Protein AF-A0A535HCW6-F1 (afdb_monomer_lite)

pLDDT: mean 83.41, std 18.24, range [36.22, 98.5]

Sequence (131 aa):
MTYLEANVGEFDGIFAAHLIEHMGAEDVQGLVRVAVKALKPEGRLILVTPNPQNLQMQLRDFWIDLQHVRFYSVEIIRWLVHEAGLREIEIGVNASYRSGPALAHQVLAELPITPPPVRNLDRRIVNRLYR

Structure (mmCIF, N/CA/C/O backbone):
data_AF-A0A535HCW6-F1
#
_entry.id   AF-A0A535HCW6-F1
#
loop_
_atom_site.group_PDB
_atom_site.id
_atom_site.type_symbol
_atom_site.label_atom_id
_atom_site.label_alt_id
_atom_site.label_comp_id
_atom_site.label_asym_id
_atom_site.label_entity_id
_atom_site.label_seq_id
_atom_site.pdbx_PDB_ins_code
_atom_site.Cartn_x
_atom_site.Cartn_y
_atom_site.Cartn_z
_atom_site.occupancy
_atom_site.B_iso_or_equiv
_atom_site.auth_seq_id
_atom_site.auth_comp_id
_atom_site.auth_asym_id
_atom_site.auth_atom_id
_atom_site.pdbx_PDB_model_num
ATOM 1 N N . MET A 1 1 ? -12.261 10.080 -0.079 1.00 69.38 1 MET A N 1
ATOM 2 C CA . MET A 1 1 ? -11.964 9.505 1.257 1.00 69.38 1 MET A CA 1
ATOM 3 C C . MET A 1 1 ? -13.070 9.717 2.280 1.00 69.38 1 MET A C 1
ATOM 5 O O . MET A 1 1 ? -13.091 9.003 3.272 1.00 69.38 1 MET A O 1
ATOM 9 N N . THR A 1 2 ? -14.036 10.588 1.991 1.00 85.69 2 THR A N 1
ATOM 10 C CA . THR A 1 2 ? -15.118 11.006 2.891 1.00 85.69 2 THR A CA 1
ATOM 11 C C . THR A 1 2 ? -15.921 9.863 3.515 1.00 85.69 2 THR A C 1
ATOM 13 O O . THR A 1 2 ? -16.386 9.997 4.637 1.00 85.69 2 THR A O 1
ATOM 16 N N . TYR A 1 3 ? -16.061 8.721 2.829 1.00 95.38 3 TYR A N 1
ATOM 17 C CA . TYR A 1 3 ? -16.770 7.569 3.388 1.00 95.38 3 TYR A CA 1
ATOM 18 C C . TYR A 1 3 ? -16.034 6.953 4.586 1.00 95.38 3 TYR A C 1
ATOM 20 O O . TYR A 1 3 ? -16.626 6.814 5.644 1.00 95.38 3 TYR A O 1
ATOM 28 N N . LEU A 1 4 ? -14.739 6.638 4.477 1.00 96.62 4 LEU A N 1
ATOM 29 C CA . LEU A 1 4 ? -13.992 6.062 5.608 1.00 96.62 4 LEU A CA 1
ATOM 30 C C . LEU A 1 4 ? -13.858 7.056 6.767 1.00 96.62 4 LEU A C 1
ATOM 32 O O . LEU A 1 4 ? -13.933 6.670 7.926 1.00 96.62 4 LEU A O 1
ATOM 36 N N . GLU A 1 5 ? -13.715 8.344 6.455 1.00 95.31 5 GLU A N 1
ATOM 37 C CA . GLU A 1 5 ? -13.650 9.411 7.461 1.00 95.31 5 GLU A CA 1
ATOM 38 C C . GLU A 1 5 ? -14.946 9.545 8.271 1.00 95.31 5 GLU A C 1
ATOM 40 O O . GLU A 1 5 ? -14.892 9.901 9.445 1.00 95.31 5 GLU A O 1
ATOM 45 N N . ALA A 1 6 ? -16.097 9.251 7.660 1.00 97.44 6 ALA A N 1
ATOM 46 C CA . ALA A 1 6 ? -17.397 9.322 8.319 1.00 97.44 6 ALA A CA 1
ATOM 47 C C . ALA A 1 6 ? -17.729 8.085 9.174 1.00 97.44 6 ALA A C 1
ATOM 49 O O . ALA A 1 6 ? -18.617 8.177 10.014 1.00 97.44 6 ALA A O 1
ATOM 50 N N . ASN A 1 7 ? -17.029 6.962 8.978 1.00 97.69 7 ASN A N 1
ATOM 51 C CA . ASN A 1 7 ? -17.352 5.661 9.576 1.00 97.69 7 ASN A CA 1
ATOM 52 C C . ASN A 1 7 ? -16.169 5.145 10.427 1.00 97.69 7 ASN A C 1
ATOM 54 O O . ASN A 1 7 ? -15.564 4.108 10.145 1.00 97.69 7 ASN A O 1
ATOM 58 N N . VAL A 1 8 ? -15.780 5.924 11.443 1.00 97.81 8 VAL A N 1
ATOM 59 C CA . VAL A 1 8 ? -14.653 5.617 12.347 1.00 97.81 8 VAL A CA 1
ATOM 60 C C . VAL A 1 8 ? -14.992 4.420 13.238 1.00 97.81 8 VAL A C 1
ATOM 62 O O . VAL A 1 8 ? -16.011 4.429 13.921 1.00 97.81 8 VAL A O 1
ATOM 65 N N . GLY A 1 9 ? -14.108 3.419 13.297 1.00 97.75 9 GLY A N 1
ATOM 66 C CA . GLY A 1 9 ? -14.300 2.238 14.145 1.00 97.75 9 GLY A CA 1
ATOM 67 C C . GLY A 1 9 ? -15.473 1.338 13.742 1.00 97.75 9 GLY A C 1
ATOM 68 O O . GLY A 1 9 ? -16.015 0.639 14.596 1.00 97.75 9 GLY A O 1
ATOM 69 N N . GLU A 1 10 ? -15.893 1.354 12.476 1.00 98.31 10 GLU A N 1
ATOM 70 C CA . GLU A 1 10 ? -17.077 0.617 12.015 1.00 98.31 10 GLU A CA 1
ATOM 71 C C . GLU A 1 10 ? -16.758 -0.717 11.335 1.00 98.31 10 GLU A C 1
ATOM 73 O O . GLU A 1 10 ? -17.587 -1.632 11.357 1.00 98.31 10 GLU A O 1
ATOM 78 N N . PHE A 1 11 ? -15.562 -0.869 10.764 1.00 98.31 11 PHE A N 1
ATOM 79 C CA . PHE A 1 11 ? -15.233 -2.024 9.928 1.00 98.31 11 PHE A CA 1
ATOM 80 C C . PHE A 1 11 ? -14.330 -3.029 10.641 1.00 98.31 11 PHE A C 1
ATOM 82 O O . PHE A 1 11 ? -13.328 -2.672 11.254 1.00 98.31 11 PHE A O 1
ATOM 89 N N . ASP A 1 12 ? -14.644 -4.315 10.501 1.00 98.38 12 ASP A N 1
ATOM 90 C CA . ASP A 1 12 ? -13.777 -5.413 10.954 1.00 98.38 12 ASP A CA 1
ATOM 91 C C . ASP A 1 12 ? -12.619 -5.669 9.970 1.00 98.38 12 ASP A C 1
ATOM 93 O O . ASP A 1 12 ? -11.571 -6.205 10.328 1.00 98.38 12 ASP A O 1
ATOM 97 N N . GLY A 1 13 ? -12.781 -5.264 8.711 1.00 97.94 13 GLY A N 1
ATOM 98 C CA . GLY A 1 13 ? -11.740 -5.394 7.706 1.00 97.94 13 GLY A CA 1
ATOM 99 C C . GLY A 1 13 ? -11.932 -4.447 6.533 1.00 97.94 13 GLY A C 1
ATOM 100 O O . GLY A 1 13 ? -13.054 -4.147 6.132 1.00 97.94 13 GLY A O 1
ATOM 101 N N . ILE A 1 14 ? -10.816 -3.996 5.972 1.00 98.31 14 ILE A N 1
ATOM 102 C CA . ILE A 1 14 ? -10.759 -3.171 4.768 1.00 98.31 14 ILE A CA 1
ATOM 103 C C . ILE A 1 14 ? -9.806 -3.853 3.791 1.00 98.31 14 ILE A C 1
ATOM 105 O O . ILE A 1 14 ? -8.661 -4.159 4.124 1.00 98.31 14 ILE A O 1
ATOM 109 N N . PHE A 1 15 ? -10.285 -4.087 2.574 1.00 97.94 15 PHE A N 1
ATOM 110 C CA . PHE A 1 15 ? -9.522 -4.707 1.498 1.00 97.94 15 PHE A CA 1
ATOM 111 C C . PHE A 1 15 ? -9.420 -3.738 0.324 1.00 97.94 15 PHE A C 1
ATOM 113 O O . PHE A 1 15 ? -10.436 -3.250 -0.170 1.00 97.94 15 PHE A O 1
ATOM 120 N N . ALA A 1 16 ? -8.197 -3.483 -0.130 1.00 97.00 16 ALA A N 1
ATOM 121 C CA . ALA A 1 16 ? -7.931 -2.705 -1.328 1.00 97.00 16 ALA A CA 1
ATOM 122 C C . ALA A 1 16 ? -6.912 -3.444 -2.193 1.00 97.00 16 ALA A C 1
ATOM 124 O O . ALA A 1 16 ? -5.757 -3.624 -1.805 1.00 97.00 16 ALA A O 1
ATOM 125 N N . ALA A 1 17 ? -7.348 -3.862 -3.375 1.00 96.56 17 ALA A N 1
ATOM 126 C CA . ALA A 1 17 ? -6.496 -4.491 -4.366 1.00 96.56 17 ALA A CA 1
ATOM 127 C C . ALA A 1 17 ? -6.427 -3.628 -5.612 1.00 96.56 17 ALA A C 1
ATOM 129 O O . ALA A 1 17 ? -7.449 -3.122 -6.064 1.00 96.56 17 ALA A O 1
ATOM 130 N N . HIS A 1 18 ? -5.221 -3.506 -6.148 1.00 95.75 18 HIS A N 1
ATOM 131 C CA . HIS A 1 18 ? -4.921 -2.740 -7.340 1.00 95.75 18 HIS A CA 1
ATOM 132 C C . HIS A 1 18 ? -5.459 -1.305 -7.294 1.00 95.75 18 HIS A C 1
ATOM 134 O O . HIS A 1 18 ? -6.205 -0.859 -8.158 1.00 95.75 18 HIS A O 1
ATOM 140 N N . LEU A 1 19 ? -5.164 -0.617 -6.190 1.00 97.62 19 LEU A N 1
ATOM 141 C CA . LEU A 1 19 ? -5.703 0.712 -5.902 1.00 97.62 19 LEU A CA 1
ATOM 142 C C . LEU A 1 19 ? -4.589 1.718 -5.652 1.00 97.62 19 LEU A C 1
ATOM 144 O O . LEU A 1 19 ? -4.548 2.772 -6.279 1.00 97.62 19 LEU A O 1
ATOM 148 N N . ILE A 1 20 ? -3.693 1.409 -4.713 1.00 97.81 20 ILE A N 1
ATOM 149 C CA . ILE A 1 20 ? -2.708 2.385 -4.241 1.00 97.81 20 ILE A CA 1
ATOM 150 C C . ILE A 1 20 ? -1.718 2.787 -5.336 1.00 97.81 20 ILE A C 1
ATOM 152 O O . ILE A 1 20 ? -1.230 3.910 -5.313 1.00 97.81 20 ILE A O 1
ATOM 156 N N . GLU A 1 21 ? -1.463 1.929 -6.325 1.00 98.00 21 GLU A N 1
ATOM 157 C CA . GLU A 1 21 ? -0.602 2.249 -7.465 1.00 98.00 21 GLU A CA 1
ATOM 158 C C . GLU A 1 21 ? -1.177 3.321 -8.401 1.00 98.00 21 GLU A C 1
ATOM 160 O O . GLU A 1 21 ? -0.423 3.923 -9.164 1.00 98.00 21 GLU A O 1
ATOM 165 N N . HIS A 1 22 ? -2.480 3.599 -8.318 1.00 97.88 22 HIS A N 1
ATOM 166 C CA . HIS A 1 22 ? -3.164 4.659 -9.065 1.00 97.88 22 HIS A CA 1
ATOM 167 C C . HIS A 1 22 ? -3.178 6.001 -8.320 1.00 97.88 22 HIS A C 1
ATOM 169 O O . HIS A 1 22 ? -3.828 6.952 -8.750 1.00 97.88 22 HIS A O 1
ATOM 175 N N . MET A 1 23 ? -2.503 6.086 -7.173 1.00 97.94 23 MET A N 1
ATOM 176 C CA . MET A 1 23 ? -2.559 7.234 -6.277 1.00 97.94 23 MET A CA 1
ATOM 177 C C . MET A 1 23 ? -1.173 7.853 -6.088 1.00 97.94 23 MET A C 1
ATOM 179 O O . MET A 1 23 ? -0.142 7.187 -6.205 1.00 97.94 23 MET A O 1
ATOM 183 N N . GLY A 1 24 ? -1.146 9.152 -5.781 1.00 97.56 24 GLY A N 1
ATOM 184 C CA . GLY A 1 24 ? 0.071 9.839 -5.366 1.00 97.56 24 GLY A CA 1
ATOM 185 C C . GLY A 1 24 ? 0.520 9.417 -3.964 1.00 97.56 24 GLY A C 1
ATOM 186 O O . GLY A 1 24 ? -0.226 8.817 -3.188 1.00 97.56 24 GLY A O 1
ATOM 187 N N . ALA A 1 25 ? 1.760 9.748 -3.599 1.00 96.00 25 ALA A N 1
ATOM 188 C CA . ALA A 1 25 ? 2.306 9.387 -2.287 1.00 96.00 25 ALA A CA 1
ATOM 189 C C . ALA A 1 25 ? 1.510 10.003 -1.120 1.00 96.00 25 ALA A C 1
ATOM 191 O O . ALA A 1 25 ? 1.291 9.332 -0.111 1.00 96.00 25 ALA A O 1
ATOM 192 N N . GLU A 1 26 ? 1.068 11.254 -1.266 1.00 96.44 26 GLU A N 1
ATOM 193 C CA . GLU A 1 26 ? 0.259 11.960 -0.263 1.00 96.44 26 GLU A CA 1
ATOM 194 C C . GLU A 1 26 ? -1.131 11.336 -0.113 1.00 96.44 26 GLU A C 1
ATOM 196 O O . GLU A 1 26 ? -1.598 11.124 1.008 1.00 96.44 26 GLU A O 1
ATOM 201 N N . ASP A 1 27 ? -1.751 10.953 -1.230 1.00 97.25 27 ASP A N 1
ATOM 202 C CA . ASP A 1 27 ? -3.056 10.302 -1.221 1.00 97.25 27 ASP A CA 1
ATOM 203 C C . ASP A 1 27 ? -2.974 8.913 -0.581 1.00 97.25 27 ASP A C 1
ATOM 205 O O . ASP A 1 27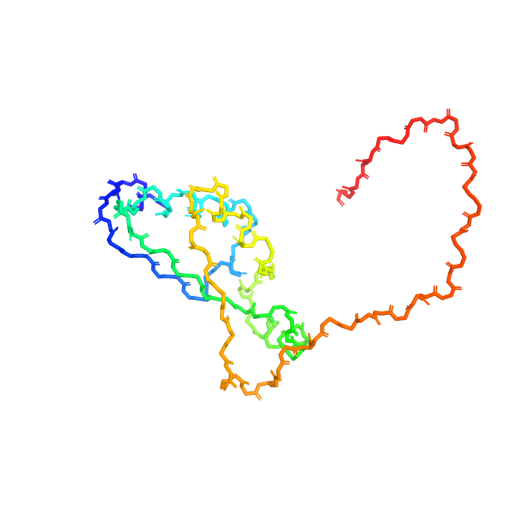 ? -3.804 8.576 0.252 1.00 97.25 27 ASP A O 1
ATOM 209 N N . VAL A 1 28 ? -1.956 8.100 -0.881 1.00 97.69 28 VAL A N 1
ATOM 210 C CA . VAL A 1 28 ? -1.807 6.785 -0.226 1.00 97.69 28 VAL A CA 1
ATOM 211 C C . VAL A 1 28 ? -1.585 6.937 1.280 1.00 97.69 28 VAL A C 1
ATOM 213 O O . VAL A 1 28 ? -2.192 6.210 2.065 1.00 97.69 28 VAL A O 1
ATOM 216 N N . GLN A 1 29 ? -0.780 7.913 1.704 1.00 96.69 29 GLN A N 1
ATOM 217 C CA . GLN A 1 29 ? -0.626 8.248 3.122 1.00 96.69 29 GLN A CA 1
ATOM 218 C C . GLN A 1 29 ? -1.965 8.624 3.772 1.00 96.69 29 GLN A C 1
ATOM 220 O O . GLN A 1 29 ? -2.288 8.141 4.858 1.00 96.69 29 GLN A O 1
ATOM 225 N N . GLY A 1 30 ? -2.757 9.469 3.105 1.00 97.56 30 GLY A N 1
ATOM 226 C CA . GLY A 1 30 ? -4.103 9.831 3.541 1.00 97.56 30 GLY A CA 1
ATOM 227 C C . GLY A 1 30 ? -5.009 8.611 3.670 1.00 97.56 30 GLY A C 1
ATOM 228 O O . GLY A 1 30 ? -5.601 8.408 4.729 1.00 97.56 30 GLY A O 1
ATOM 229 N N . LEU A 1 31 ? -5.040 7.765 2.635 1.00 97.94 31 LEU A N 1
ATOM 230 C CA . LEU A 1 31 ? -5.868 6.564 2.560 1.00 97.94 31 LEU A CA 1
ATOM 231 C C . LEU A 1 31 ? -5.572 5.622 3.721 1.00 97.94 31 LEU A C 1
ATOM 233 O O . LEU A 1 31 ? -6.493 5.188 4.404 1.00 97.94 31 LEU A O 1
ATOM 237 N N . VAL A 1 32 ? -4.292 5.321 3.948 1.00 97.81 32 VAL A N 1
ATOM 238 C CA . VAL A 1 32 ? -3.871 4.394 5.002 1.00 97.81 32 VAL A CA 1
ATOM 239 C C . VAL A 1 32 ? -4.273 4.935 6.372 1.00 97.81 32 VAL A C 1
ATOM 241 O O . VAL A 1 32 ? -4.869 4.202 7.158 1.00 97.81 32 VAL A O 1
ATOM 244 N N . ARG A 1 33 ? -4.048 6.228 6.646 1.00 97.81 33 ARG A N 1
ATOM 245 C CA . ARG A 1 33 ? -4.451 6.838 7.924 1.00 97.81 33 ARG A CA 1
ATOM 246 C C . ARG A 1 33 ? -5.956 6.764 8.165 1.00 97.81 33 ARG A C 1
ATOM 248 O O . ARG A 1 33 ? -6.371 6.433 9.274 1.00 97.81 33 ARG A O 1
ATOM 255 N N . VAL A 1 34 ? -6.778 7.092 7.166 1.00 98.12 34 VAL A N 1
ATOM 256 C CA . VAL A 1 34 ? -8.241 7.065 7.339 1.00 98.12 34 VAL A CA 1
ATOM 257 C C . VAL A 1 34 ? -8.779 5.638 7.387 1.00 98.12 34 VAL A C 1
ATOM 259 O O . VAL A 1 34 ? -9.675 5.368 8.177 1.00 98.12 34 VAL A O 1
ATOM 262 N N . ALA A 1 35 ? -8.195 4.706 6.627 1.00 98.19 35 ALA A N 1
ATOM 263 C CA . ALA A 1 35 ? -8.563 3.296 6.676 1.00 98.19 35 ALA A CA 1
ATOM 264 C C . ALA A 1 35 ? -8.290 2.697 8.058 1.00 98.19 35 ALA A C 1
ATOM 266 O O . ALA A 1 35 ? -9.175 2.066 8.623 1.00 98.19 35 ALA A O 1
ATOM 267 N N . VAL A 1 36 ? -7.117 2.954 8.647 1.00 97.62 36 VAL A N 1
ATOM 268 C CA . VAL A 1 36 ? -6.799 2.448 9.991 1.00 97.62 36 VAL A CA 1
ATOM 269 C C . VAL A 1 36 ? -7.745 3.019 11.050 1.00 97.62 36 VAL A C 1
ATOM 271 O O . VAL A 1 36 ? -8.187 2.281 11.921 1.00 97.62 36 VAL A O 1
ATOM 274 N N . LYS A 1 37 ? -8.133 4.297 10.954 1.00 97.88 37 LYS A N 1
ATOM 275 C CA . LYS A 1 37 ? -9.139 4.886 11.861 1.00 97.88 37 LYS A CA 1
ATOM 276 C C . LYS A 1 37 ? -10.537 4.289 11.686 1.00 97.88 37 LYS A C 1
ATOM 278 O O . LYS A 1 37 ? -11.298 4.227 12.645 1.00 97.88 37 LYS A O 1
ATOM 283 N N . ALA A 1 38 ? -10.894 3.888 10.471 1.00 98.38 38 ALA A N 1
ATOM 284 C CA . ALA A 1 38 ? -12.190 3.291 10.172 1.00 98.38 38 ALA A CA 1
ATOM 285 C C . ALA A 1 38 ? -12.309 1.837 10.671 1.00 98.38 38 ALA A C 1
ATOM 287 O O . ALA A 1 38 ? -13.418 1.314 10.787 1.00 98.38 38 ALA A O 1
ATOM 288 N N . LEU A 1 39 ? -11.188 1.189 11.004 1.00 98.50 39 LEU A N 1
ATOM 289 C CA . LEU A 1 39 ? -11.177 -0.154 11.572 1.00 98.50 39 LEU A CA 1
ATOM 290 C C . LEU A 1 39 ? -11.559 -0.154 13.057 1.00 98.50 39 LEU A C 1
ATOM 292 O O . LEU A 1 39 ? -11.140 0.704 13.835 1.00 98.50 39 LEU A O 1
ATOM 296 N N . LYS A 1 40 ? -12.319 -1.172 13.461 1.00 98.25 40 LYS A N 1
ATOM 297 C CA . LYS A 1 40 ? -12.501 -1.562 14.865 1.00 98.25 40 LYS A CA 1
ATOM 298 C C . LYS A 1 40 ? -11.169 -2.022 15.482 1.00 98.25 40 LYS A C 1
ATOM 300 O O . LYS A 1 40 ? -10.244 -2.373 14.742 1.00 98.25 40 LYS A O 1
ATOM 305 N N . PRO A 1 41 ? -11.070 -2.105 16.825 1.00 95.12 41 PRO A N 1
ATOM 306 C CA . PRO A 1 41 ? -10.006 -2.874 17.470 1.00 95.12 41 PRO A CA 1
ATOM 307 C C . PRO A 1 41 ? -9.899 -4.277 16.854 1.00 95.12 41 PRO A C 1
ATOM 309 O O . PRO A 1 41 ? -10.923 -4.886 16.554 1.00 95.12 41 PRO A O 1
ATOM 312 N N . GLU A 1 42 ? -8.675 -4.766 16.644 1.00 93.69 42 GLU A N 1
ATOM 313 C CA . GLU A 1 42 ? -8.374 -6.036 15.951 1.00 93.69 42 GLU A CA 1
ATOM 314 C C . GLU A 1 42 ? -8.800 -6.114 14.470 1.00 93.69 42 GLU A C 1
ATOM 316 O O . GLU A 1 42 ? -8.661 -7.160 13.826 1.00 93.69 42 GLU A O 1
ATOM 321 N N . GLY A 1 43 ? -9.292 -5.012 13.898 1.00 96.94 43 GLY A N 1
ATOM 322 C CA . GLY A 1 43 ? -9.642 -4.933 12.488 1.00 96.94 43 GLY A CA 1
ATOM 323 C C . GLY A 1 43 ? -8.416 -5.029 11.578 1.00 96.94 43 GLY A C 1
ATOM 324 O O . GLY A 1 43 ? -7.301 -4.657 11.949 1.00 96.94 43 GLY A O 1
ATOM 325 N N . ARG A 1 44 ? -8.615 -5.527 10.353 1.00 97.56 44 ARG A N 1
ATOM 326 C CA . ARG A 1 44 ? -7.511 -5.827 9.422 1.00 97.56 44 ARG A CA 1
ATOM 327 C C . ARG A 1 44 ? -7.544 -4.958 8.172 1.00 97.56 44 ARG A C 1
ATOM 329 O O . ARG A 1 44 ? -8.573 -4.849 7.512 1.00 97.56 44 ARG A O 1
ATOM 336 N N . LEU A 1 45 ? -6.392 -4.411 7.792 1.00 98.00 45 LEU A N 1
ATOM 337 C CA . LEU A 1 45 ? -6.187 -3.775 6.491 1.00 98.00 45 LEU A CA 1
ATOM 338 C C . LEU A 1 45 ? -5.389 -4.712 5.582 1.00 98.00 45 LEU A C 1
ATOM 340 O O . LEU A 1 45 ? -4.284 -5.118 5.934 1.00 98.00 45 LEU A O 1
ATOM 344 N N . ILE A 1 46 ? -5.921 -5.014 4.400 1.00 97.69 46 ILE A N 1
ATOM 345 C CA . ILE A 1 46 ? -5.239 -5.816 3.382 1.00 97.69 46 ILE A CA 1
ATOM 346 C C . ILE A 1 46 ? -5.048 -4.959 2.132 1.00 97.69 46 ILE A C 1
ATOM 348 O O . ILE A 1 46 ? -6.019 -4.495 1.532 1.00 97.69 46 ILE A O 1
ATOM 352 N N . LEU A 1 47 ? -3.787 -4.781 1.737 1.00 97.50 47 LEU A N 1
ATOM 353 C CA . LEU A 1 47 ? -3.390 -4.061 0.531 1.00 97.50 47 LEU A CA 1
ATOM 354 C C . LEU A 1 47 ? -2.751 -5.035 -0.461 1.00 97.50 47 LEU A C 1
ATOM 356 O O . LEU A 1 47 ? -1.798 -5.734 -0.119 1.00 97.50 47 LEU A O 1
ATOM 360 N N . VAL A 1 48 ? -3.251 -5.059 -1.694 1.00 96.06 48 VAL A N 1
ATOM 361 C CA . VAL A 1 48 ? -2.685 -5.842 -2.801 1.00 96.06 48 VAL A CA 1
ATOM 362 C C . VAL A 1 48 ? -2.305 -4.877 -3.917 1.00 96.06 48 VAL A C 1
ATOM 364 O O . VAL A 1 48 ? -3.137 -4.094 -4.362 1.00 96.06 48 VAL A O 1
ATOM 367 N N . THR A 1 49 ? -1.051 -4.904 -4.359 1.00 95.38 49 THR A N 1
ATOM 368 C CA . THR A 1 49 ? -0.520 -3.968 -5.363 1.00 95.38 49 THR A CA 1
ATOM 369 C C . THR A 1 49 ? 0.577 -4.653 -6.195 1.00 95.38 49 THR A C 1
ATOM 371 O O . THR A 1 49 ? 1.150 -5.649 -5.731 1.00 95.38 49 THR A O 1
ATOM 374 N N . PRO A 1 50 ? 0.883 -4.171 -7.415 1.00 93.69 50 PRO A N 1
ATOM 375 C CA . PRO A 1 50 ? 1.984 -4.652 -8.235 1.00 93.69 50 PRO A CA 1
ATOM 376 C C . PRO A 1 50 ? 3.294 -4.776 -7.464 1.00 93.69 50 PRO A C 1
ATOM 378 O O . PRO A 1 50 ? 3.728 -3.845 -6.790 1.00 93.69 50 PRO A O 1
ATOM 381 N N . ASN A 1 51 ? 3.950 -5.930 -7.592 1.00 91.00 51 ASN A N 1
ATOM 382 C CA . ASN A 1 51 ? 5.206 -6.195 -6.903 1.00 91.00 51 ASN A CA 1
ATOM 383 C C . ASN A 1 51 ? 6.383 -5.540 -7.651 1.00 91.00 51 ASN A C 1
ATOM 385 O O . ASN A 1 51 ? 6.770 -6.054 -8.708 1.00 91.00 51 ASN A O 1
ATOM 389 N N . PRO A 1 52 ? 7.022 -4.488 -7.103 1.00 89.69 52 PRO A N 1
ATOM 390 C CA . PRO A 1 52 ? 8.170 -3.867 -7.750 1.00 89.69 52 PRO A CA 1
ATOM 391 C C . PRO A 1 52 ? 9.401 -4.778 -7.786 1.00 89.69 52 PRO A C 1
ATOM 393 O O . PRO A 1 52 ? 10.334 -4.481 -8.509 1.00 89.69 52 PRO A O 1
ATOM 396 N N . GLN A 1 53 ? 9.453 -5.899 -7.064 1.00 86.94 53 GLN A N 1
ATOM 397 C CA . GLN A 1 53 ? 10.570 -6.849 -7.161 1.00 86.94 53 GLN A CA 1
ATOM 398 C C . GLN A 1 53 ? 10.462 -7.794 -8.372 1.00 86.94 53 GLN A C 1
ATOM 400 O O . GLN A 1 53 ? 11.396 -8.543 -8.658 1.00 86.94 53 GLN A O 1
ATOM 405 N N . ASN A 1 54 ? 9.339 -7.787 -9.098 1.00 86.00 54 ASN A N 1
ATOM 406 C CA . ASN A 1 54 ? 9.172 -8.568 -10.321 1.00 86.00 54 ASN A CA 1
ATOM 407 C C . ASN A 1 54 ? 9.610 -7.736 -11.544 1.00 86.00 54 ASN A C 1
ATOM 409 O O . ASN A 1 54 ? 9.070 -6.663 -11.808 1.00 86.00 54 ASN A O 1
ATOM 413 N N . LEU A 1 55 ? 10.588 -8.236 -12.307 1.00 84.88 55 LEU A N 1
ATOM 414 C CA . LEU A 1 55 ? 11.177 -7.485 -13.422 1.00 84.88 55 LEU A CA 1
ATOM 415 C C . LEU A 1 55 ? 10.207 -7.290 -14.597 1.00 84.88 55 LEU A C 1
ATOM 417 O O . LEU A 1 55 ? 10.187 -6.223 -15.200 1.00 84.88 55 LEU A O 1
ATOM 421 N N . GLN A 1 56 ? 9.385 -8.291 -14.912 1.00 85.62 56 GLN A N 1
ATOM 422 C CA . GLN A 1 56 ? 8.362 -8.168 -15.959 1.00 85.62 56 GLN A CA 1
ATOM 423 C C . GLN A 1 56 ? 7.313 -7.119 -15.577 1.00 85.62 56 GLN A C 1
ATOM 425 O O . GLN A 1 56 ? 6.914 -6.307 -16.410 1.00 85.62 56 GLN A O 1
ATOM 430 N N . MET A 1 57 ? 6.935 -7.078 -14.295 1.00 89.12 57 MET A N 1
ATOM 431 C CA . MET A 1 57 ? 6.066 -6.043 -13.750 1.00 89.12 57 MET A CA 1
ATOM 432 C C . MET A 1 57 ? 6.688 -4.659 -13.943 1.00 89.12 57 MET A C 1
ATOM 434 O O . MET A 1 57 ? 6.037 -3.774 -14.487 1.00 89.12 57 MET A O 1
ATOM 438 N N . GLN A 1 58 ? 7.962 -4.488 -13.575 1.00 90.00 58 GLN A N 1
ATOM 439 C CA . GLN A 1 58 ? 8.674 -3.215 -13.715 1.00 90.00 58 GLN A CA 1
ATOM 440 C C . GLN A 1 58 ? 8.881 -2.758 -15.161 1.00 90.00 58 GLN A C 1
ATOM 4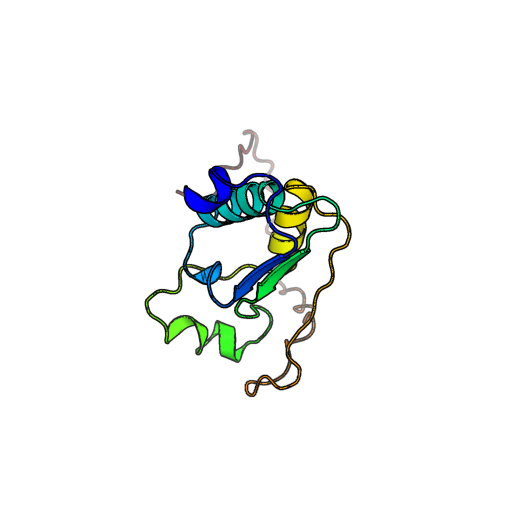42 O O . GLN A 1 58 ? 8.808 -1.563 -15.427 1.00 90.00 58 GLN A O 1
ATOM 447 N N . LEU A 1 59 ? 9.197 -3.670 -16.083 1.00 89.81 59 LEU A N 1
ATOM 448 C CA . LEU A 1 59 ? 9.602 -3.313 -17.448 1.00 89.81 59 LEU A CA 1
ATOM 449 C C . LEU A 1 59 ? 8.447 -3.312 -18.450 1.00 89.81 59 LEU A C 1
ATOM 451 O O . LEU A 1 59 ? 8.605 -2.796 -19.555 1.00 89.81 59 LEU A O 1
ATOM 455 N N . ARG A 1 60 ? 7.306 -3.907 -18.094 1.00 88.00 60 ARG A N 1
ATOM 456 C CA . ARG A 1 60 ? 6.199 -4.105 -19.027 1.00 88.00 60 ARG A CA 1
ATOM 457 C C . ARG A 1 60 ? 4.840 -3.953 -18.367 1.00 88.00 60 ARG A C 1
ATOM 459 O O . ARG A 1 60 ? 4.126 -3.020 -18.709 1.00 88.00 60 ARG A O 1
ATOM 466 N N . ASP A 1 61 ? 4.467 -4.864 -17.469 1.00 90.38 61 ASP A N 1
ATOM 467 C CA . ASP A 1 61 ? 3.052 -5.037 -17.106 1.00 90.38 61 ASP A CA 1
ATOM 468 C C . ASP A 1 61 ? 2.480 -3.815 -16.378 1.00 90.38 61 ASP A C 1
ATOM 470 O O . ASP A 1 61 ? 1.335 -3.440 -16.617 1.00 90.38 61 ASP A O 1
ATOM 474 N N . PHE A 1 62 ? 3.295 -3.136 -15.568 1.00 93.00 62 PHE A N 1
ATOM 475 C CA . PHE A 1 62 ? 2.896 -1.897 -14.908 1.00 93.00 62 PHE A CA 1
ATOM 476 C C . PHE A 1 62 ? 2.617 -0.756 -15.894 1.00 93.00 62 PHE A C 1
ATOM 478 O O . PHE A 1 62 ? 1.776 0.087 -15.624 1.00 93.00 62 PHE A O 1
ATOM 485 N N . TRP A 1 63 ? 3.269 -0.729 -17.053 1.00 93.50 63 TRP A N 1
ATOM 486 C CA . TRP A 1 63 ? 3.125 0.364 -18.021 1.00 93.50 63 TRP A CA 1
ATOM 487 C C . TRP A 1 63 ? 2.013 0.133 -19.046 1.00 93.50 63 TRP A C 1
ATOM 489 O O . TRP A 1 63 ? 1.745 1.008 -19.866 1.00 93.50 63 TRP A O 1
ATOM 499 N N . ILE A 1 64 ? 1.382 -1.046 -19.033 1.00 93.44 64 ILE A N 1
ATOM 500 C CA . ILE A 1 64 ? 0.247 -1.351 -19.915 1.00 93.44 64 ILE A CA 1
ATOM 501 C C . ILE A 1 64 ? -1.007 -0.598 -19.459 1.00 93.44 64 ILE A C 1
ATOM 503 O O . ILE A 1 64 ? -1.804 -0.177 -20.296 1.00 93.44 64 ILE A O 1
ATOM 507 N N . ASP A 1 65 ? -1.177 -0.423 -18.149 1.00 94.62 65 ASP A N 1
ATOM 508 C CA . ASP A 1 65 ? -2.264 0.373 -17.591 1.00 94.62 65 ASP A CA 1
ATOM 509 C C . ASP A 1 65 ? -1.865 1.854 -17.550 1.00 94.62 65 ASP A C 1
ATOM 511 O O . ASP A 1 65 ? -0.917 2.252 -16.872 1.00 94.62 65 ASP A O 1
ATOM 515 N N . LEU A 1 66 ? -2.614 2.681 -18.281 1.00 94.62 66 LEU A N 1
ATOM 516 C CA . LEU A 1 66 ? -2.372 4.121 -18.393 1.00 94.62 66 LEU A CA 1
ATOM 517 C C . LEU A 1 66 ? -2.683 4.895 -17.103 1.00 94.62 66 LEU A C 1
ATOM 519 O O . LEU A 1 66 ? -2.305 6.059 -16.987 1.00 94.62 66 LEU A O 1
ATOM 523 N N . GLN A 1 67 ? -3.408 4.289 -16.162 1.00 96.31 67 GLN A N 1
ATOM 524 C CA . GLN A 1 67 ? -3.827 4.921 -14.915 1.00 96.31 67 GLN A CA 1
ATOM 525 C C . GLN A 1 67 ? -2.836 4.686 -13.773 1.00 96.31 67 GLN A C 1
ATOM 527 O O . GLN A 1 67 ? -3.025 5.247 -12.692 1.00 96.31 67 GLN A O 1
ATOM 532 N N . HIS A 1 68 ? -1.821 3.841 -13.953 1.00 97.31 68 HIS A N 1
ATOM 533 C CA . HIS A 1 68 ? -0.808 3.637 -12.929 1.00 97.31 68 HIS A CA 1
ATOM 534 C C . HIS A 1 68 ? 0.049 4.895 -12.744 1.00 97.31 68 HIS A C 1
ATOM 536 O O . HIS A 1 68 ? 0.570 5.475 -13.695 1.00 97.31 68 HIS A O 1
ATOM 542 N N . VAL A 1 69 ? 0.223 5.297 -11.487 1.00 97.44 69 VAL A N 1
ATOM 543 C CA . VAL A 1 69 ? 0.997 6.476 -11.088 1.00 97.44 69 VAL A CA 1
ATOM 544 C C . VAL A 1 69 ? 2.395 6.067 -10.643 1.00 97.44 69 VAL A C 1
ATOM 546 O O . VAL A 1 69 ? 3.385 6.613 -11.131 1.00 97.44 69 VAL A O 1
ATOM 549 N N . ARG A 1 70 ? 2.505 5.123 -9.698 1.00 95.62 70 ARG A N 1
ATOM 550 C CA . ARG A 1 70 ? 3.807 4.663 -9.190 1.00 95.62 70 ARG A CA 1
ATOM 551 C C . ARG A 1 70 ? 3.745 3.325 -8.467 1.00 95.62 70 ARG A C 1
ATOM 553 O O . ARG A 1 70 ? 2.726 2.936 -7.907 1.00 95.62 70 ARG A O 1
ATOM 560 N N . PHE A 1 71 ? 4.904 2.684 -8.380 1.00 95.94 71 PHE A N 1
ATOM 561 C CA . PHE A 1 71 ? 5.109 1.566 -7.473 1.00 95.94 71 PHE A CA 1
ATOM 562 C C . PHE A 1 71 ? 5.176 2.007 -6.007 1.00 95.94 71 PHE A C 1
ATOM 564 O O . PHE A 1 71 ? 5.705 3.076 -5.663 1.00 95.94 71 PHE A O 1
ATOM 571 N N . TYR A 1 72 ? 4.741 1.090 -5.144 1.00 95.25 72 TYR A N 1
ATOM 572 C CA . TYR A 1 72 ? 4.960 1.125 -3.706 1.00 95.25 72 TYR A CA 1
ATOM 573 C C . TYR A 1 72 ? 5.697 -0.143 -3.287 1.00 95.25 72 TYR A C 1
ATOM 575 O O . TYR A 1 72 ? 5.224 -1.254 -3.512 1.00 95.25 72 TYR A O 1
ATOM 583 N N . SER A 1 73 ? 6.886 0.022 -2.705 1.00 91.81 73 SER A N 1
ATOM 584 C CA . SER A 1 73 ? 7.647 -1.110 -2.185 1.00 91.81 73 SER A CA 1
ATOM 585 C C . SER A 1 73 ? 7.072 -1.588 -0.857 1.00 91.81 73 SER A C 1
ATOM 587 O O . SER A 1 73 ? 6.424 -0.833 -0.126 1.00 91.81 73 SER A O 1
ATOM 589 N N . VAL A 1 74 ? 7.352 -2.846 -0.522 1.00 89.75 74 VAL A N 1
ATOM 590 C CA . VAL A 1 74 ? 6.944 -3.450 0.750 1.00 89.75 74 VAL A CA 1
ATOM 591 C C . VAL A 1 74 ? 7.468 -2.643 1.942 1.00 89.75 74 VAL A C 1
ATOM 593 O O . VAL A 1 74 ? 6.769 -2.492 2.938 1.00 89.75 74 VAL A O 1
ATOM 596 N N . GLU A 1 75 ? 8.676 -2.089 1.847 1.00 90.94 75 GLU A N 1
ATOM 597 C CA . GLU A 1 75 ? 9.297 -1.283 2.901 1.00 90.94 75 GLU A CA 1
ATOM 598 C C . GLU A 1 75 ? 8.503 -0.005 3.174 1.00 90.94 75 GLU A C 1
ATOM 600 O O . GLU A 1 75 ? 8.230 0.308 4.334 1.00 90.94 75 GLU A O 1
ATOM 605 N N . ILE A 1 76 ? 8.084 0.698 2.117 1.00 92.75 76 ILE A N 1
ATOM 606 C CA . ILE A 1 76 ? 7.287 1.922 2.243 1.00 92.75 76 ILE A CA 1
ATOM 607 C C . ILE A 1 76 ? 5.896 1.587 2.778 1.00 92.75 76 ILE A C 1
ATOM 609 O O . ILE A 1 76 ? 5.436 2.246 3.704 1.00 92.75 76 ILE A O 1
ATOM 613 N N . ILE A 1 77 ? 5.239 0.548 2.251 1.00 94.81 77 ILE A N 1
ATOM 614 C CA . ILE A 1 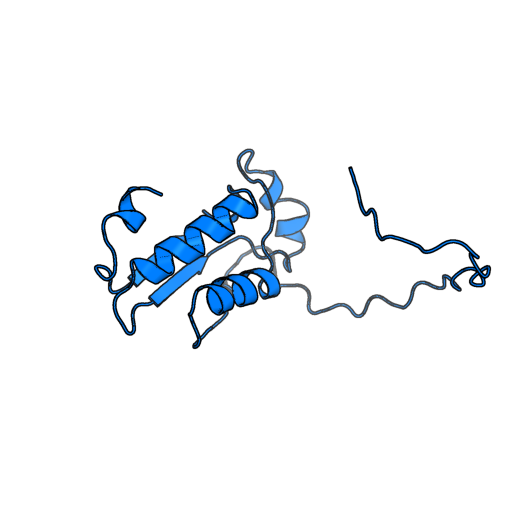77 ? 3.907 0.140 2.725 1.00 94.81 77 ILE A CA 1
ATOM 615 C C . ILE A 1 77 ? 3.965 -0.235 4.207 1.00 94.81 77 ILE A C 1
ATOM 617 O O . ILE A 1 77 ? 3.147 0.254 4.983 1.00 94.81 77 ILE A O 1
ATOM 621 N N . ARG A 1 78 ? 4.964 -1.030 4.618 1.00 94.19 78 ARG A N 1
ATOM 622 C CA . ARG A 1 78 ? 5.185 -1.401 6.023 1.00 94.19 78 ARG A CA 1
ATOM 623 C C . ARG A 1 78 ? 5.348 -0.163 6.902 1.00 94.19 78 ARG A C 1
ATOM 625 O O . ARG A 1 78 ? 4.744 -0.097 7.968 1.00 94.19 78 ARG A O 1
ATOM 632 N N . TRP A 1 79 ? 6.141 0.811 6.460 1.00 94.25 79 TRP A N 1
ATOM 633 C CA . TRP A 1 79 ? 6.321 2.062 7.193 1.00 94.25 79 TRP A CA 1
ATOM 634 C C . TRP A 1 79 ? 5.006 2.840 7.329 1.00 94.25 79 TRP A C 1
ATOM 636 O O . TRP A 1 79 ? 4.668 3.253 8.434 1.00 94.25 79 TRP A O 1
ATOM 646 N N . LEU A 1 80 ? 4.234 2.971 6.246 1.00 95.12 80 LEU A N 1
ATOM 647 C CA . LEU A 1 80 ? 2.957 3.692 6.234 1.00 95.12 80 LEU A CA 1
ATOM 648 C C . LEU A 1 80 ? 1.926 3.081 7.184 1.00 95.12 80 LEU A C 1
ATOM 650 O O . LEU A 1 80 ? 1.320 3.793 7.981 1.00 95.12 80 LEU A O 1
ATOM 654 N N . VAL A 1 81 ? 1.724 1.763 7.119 1.00 94.94 81 VAL A N 1
ATOM 655 C CA . VAL A 1 81 ? 0.740 1.091 7.982 1.00 94.94 81 VAL A CA 1
ATOM 656 C C . VAL A 1 81 ? 1.184 1.098 9.446 1.00 94.94 81 VAL A C 1
ATOM 658 O O . VAL A 1 81 ? 0.349 1.239 10.339 1.00 94.94 81 VAL A O 1
ATOM 661 N N . HIS A 1 82 ? 2.495 1.016 9.699 1.00 93.88 82 HIS A N 1
ATOM 662 C CA . HIS A 1 82 ? 3.051 1.132 11.043 1.00 93.88 82 HIS A CA 1
ATOM 663 C C . HIS A 1 82 ? 2.866 2.541 11.622 1.00 93.88 82 HIS A C 1
ATOM 665 O O . HIS A 1 82 ? 2.442 2.690 12.771 1.00 93.88 82 HIS A O 1
ATOM 671 N N . GLU A 1 83 ? 3.159 3.581 10.838 1.00 94.56 83 GLU A N 1
ATOM 672 C CA . GLU A 1 83 ? 2.945 4.982 11.223 1.00 94.56 83 GLU A CA 1
ATOM 673 C C . GLU A 1 83 ? 1.467 5.258 11.521 1.00 94.56 83 GLU A C 1
ATOM 675 O O . GLU A 1 83 ? 1.155 5.868 12.540 1.00 94.56 83 GLU A O 1
ATOM 680 N N . ALA A 1 84 ? 0.559 4.683 10.729 1.00 94.62 84 ALA A N 1
ATOM 681 C CA . ALA A 1 84 ? -0.880 4.803 10.939 1.00 94.62 84 ALA A CA 1
ATOM 682 C C . ALA A 1 84 ? -1.421 4.034 12.163 1.00 94.62 84 ALA A C 1
ATOM 684 O O . ALA A 1 84 ? -2.562 4.271 12.555 1.00 94.62 84 ALA A O 1
ATOM 685 N N . GLY A 1 85 ? -0.628 3.151 12.786 1.00 92.88 85 GLY A N 1
ATOM 686 C CA . GLY A 1 85 ? -0.970 2.493 14.054 1.00 92.88 85 GLY A CA 1
ATOM 687 C C . GLY A 1 85 ? -1.069 0.967 14.015 1.00 92.88 85 GLY A C 1
ATOM 688 O O . GLY A 1 85 ? -1.229 0.360 15.072 1.00 92.88 85 GLY A O 1
ATOM 689 N N . LEU A 1 86 ? -0.922 0.327 12.851 1.00 92.69 86 LEU A N 1
ATOM 690 C CA . LEU A 1 86 ? -0.902 -1.137 12.755 1.00 92.69 86 LEU A CA 1
ATOM 691 C C . LEU A 1 86 ? 0.440 -1.697 13.258 1.00 92.69 86 LEU A C 1
ATOM 693 O O . LEU A 1 86 ? 1.477 -1.027 13.213 1.00 92.69 86 LEU A O 1
ATOM 697 N N . ARG A 1 87 ? 0.424 -2.917 13.802 1.00 87.75 87 ARG A N 1
ATOM 698 C CA . ARG A 1 87 ? 1.597 -3.530 14.459 1.00 87.75 87 ARG A CA 1
ATOM 699 C C . ARG A 1 87 ? 1.901 -4.927 13.934 1.00 87.75 87 ARG A C 1
ATOM 701 O O . ARG A 1 87 ? 3.055 -5.212 13.630 1.00 87.75 87 ARG A O 1
ATOM 708 N N . GLU A 1 88 ? 0.881 -5.760 13.762 1.00 91.44 88 GLU A N 1
ATOM 709 C CA . GLU A 1 88 ? 1.021 -7.073 13.131 1.00 91.44 88 GLU A CA 1
ATOM 710 C C . GLU A 1 88 ? 0.973 -6.914 11.609 1.00 91.44 88 GLU A C 1
ATOM 712 O O . GLU A 1 88 ? -0.084 -6.688 11.023 1.00 91.44 88 GLU A O 1
ATOM 717 N N . ILE A 1 89 ? 2.146 -6.946 10.969 1.00 91.94 89 ILE A N 1
ATOM 718 C CA . ILE A 1 89 ? 2.283 -6.716 9.527 1.00 91.94 89 ILE A CA 1
ATOM 719 C C . ILE A 1 89 ? 2.817 -7.984 8.869 1.00 91.94 89 ILE A C 1
ATOM 721 O O . ILE A 1 89 ? 4.002 -8.304 8.973 1.00 91.94 89 ILE A O 1
ATOM 725 N N . GLU A 1 90 ? 1.939 -8.664 8.141 1.00 93.25 90 GLU A N 1
ATOM 726 C CA . GLU A 1 90 ? 2.278 -9.804 7.296 1.00 93.25 90 GLU A CA 1
ATOM 727 C C . GLU A 1 90 ? 2.424 -9.379 5.835 1.00 93.25 90 GLU A C 1
ATOM 729 O O . GLU A 1 90 ? 1.747 -8.469 5.353 1.00 93.25 90 GLU A O 1
ATOM 734 N N . ILE A 1 91 ? 3.331 -10.041 5.118 1.00 89.50 91 ILE A N 1
ATOM 735 C CA . ILE A 1 91 ? 3.609 -9.771 3.707 1.00 89.50 91 ILE A CA 1
ATOM 736 C C . ILE A 1 91 ? 3.617 -11.091 2.958 1.00 89.50 91 ILE A C 1
ATOM 738 O O . ILE A 1 91 ? 4.214 -12.070 3.404 1.00 89.50 91 ILE A O 1
ATOM 742 N N . GLY A 1 92 ? 2.993 -11.087 1.787 1.00 87.12 92 GLY A N 1
ATOM 743 C CA . GLY A 1 92 ? 2.953 -12.232 0.898 1.00 87.12 92 GLY A CA 1
ATOM 744 C C . GLY A 1 92 ? 3.166 -11.822 -0.548 1.00 87.12 92 GLY A C 1
ATOM 745 O O . GLY A 1 92 ? 2.949 -10.676 -0.940 1.00 87.12 92 GLY A O 1
ATOM 746 N N . VAL A 1 93 ? 3.572 -12.797 -1.350 1.00 84.50 93 VAL A N 1
ATOM 747 C CA . VAL A 1 93 ? 3.579 -12.703 -2.808 1.00 84.50 93 VAL A CA 1
AT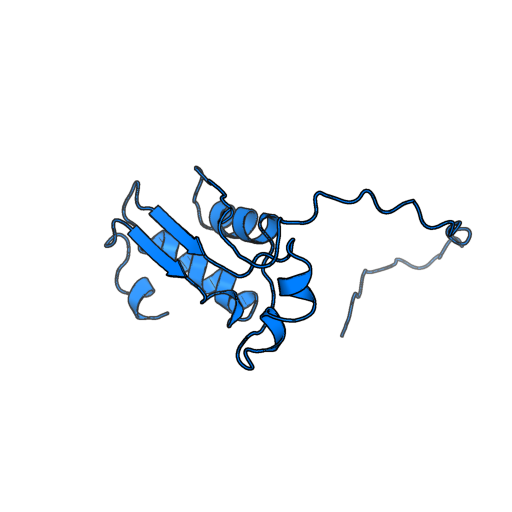OM 748 C C . VAL A 1 93 ? 2.691 -13.805 -3.361 1.00 84.50 93 VAL A C 1
ATOM 750 O O . VAL A 1 93 ? 2.646 -14.911 -2.822 1.00 84.50 93 VAL A O 1
ATOM 753 N N . ASN A 1 94 ? 1.984 -13.526 -4.453 1.00 82.31 94 ASN A N 1
ATOM 754 C CA . ASN A 1 94 ? 1.239 -14.568 -5.144 1.00 82.31 94 ASN A CA 1
ATOM 755 C C . ASN A 1 94 ? 2.221 -15.461 -5.918 1.00 82.31 94 ASN A C 1
ATOM 757 O O . ASN A 1 94 ? 2.698 -15.085 -6.987 1.00 82.31 94 ASN A O 1
ATOM 761 N N . ALA A 1 95 ? 2.498 -16.657 -5.394 1.00 74.44 95 ALA A N 1
ATOM 762 C CA . ALA A 1 95 ? 3.396 -17.628 -6.025 1.00 74.44 95 ALA A CA 1
ATOM 763 C C . ALA A 1 95 ? 2.902 -18.117 -7.402 1.00 74.44 95 ALA A C 1
ATOM 765 O O . ALA A 1 95 ? 3.690 -18.628 -8.192 1.00 74.44 95 ALA A O 1
ATOM 766 N N . SER A 1 96 ? 1.612 -17.938 -7.705 1.00 72.56 96 SER A N 1
ATOM 767 C CA . SER A 1 96 ? 1.011 -18.292 -8.996 1.00 72.56 96 SER A CA 1
ATOM 768 C C . SER A 1 96 ? 1.088 -17.161 -10.030 1.00 72.56 96 SER A C 1
ATOM 770 O O . SER A 1 96 ? 0.530 -17.293 -11.122 1.00 72.56 96 SER A O 1
ATOM 772 N N . TYR A 1 97 ? 1.734 -16.031 -9.711 1.00 70.31 97 TYR A N 1
ATOM 773 C CA . TYR A 1 97 ? 1.860 -14.924 -10.654 1.00 70.31 97 TYR A CA 1
ATOM 774 C C . TYR A 1 97 ? 2.751 -15.334 -11.836 1.00 70.31 97 TYR A C 1
ATOM 776 O O . TYR A 1 97 ? 3.920 -15.686 -11.678 1.00 70.31 97 TYR A O 1
ATOM 784 N N . ARG A 1 98 ? 2.170 -15.321 -13.042 1.00 60.56 98 ARG A N 1
ATOM 785 C CA . ARG A 1 98 ? 2.719 -15.999 -14.232 1.00 60.56 98 ARG A CA 1
ATOM 786 C C . ARG A 1 98 ? 4.045 -15.429 -14.739 1.00 60.56 98 ARG A C 1
ATOM 788 O O . ARG A 1 98 ? 4.736 -16.113 -15.485 1.00 60.56 98 ARG A O 1
ATOM 795 N N . SER A 1 99 ? 4.400 -14.201 -14.368 1.00 62.31 99 SER A N 1
ATOM 796 C CA . SER A 1 99 ? 5.555 -13.488 -14.923 1.00 62.31 99 SER A CA 1
ATOM 797 C C . SER A 1 99 ? 6.893 -13.790 -14.227 1.00 62.31 99 SER A C 1
ATOM 799 O O . SER A 1 99 ? 7.889 -13.118 -14.489 1.00 62.31 99 SER A O 1
ATOM 801 N N . GLY A 1 100 ? 6.938 -14.828 -13.384 1.00 59.69 100 GLY A N 1
ATOM 802 C CA . GLY A 1 100 ? 8.150 -15.302 -12.711 1.00 59.69 100 GLY A CA 1
ATOM 803 C C . GLY A 1 100 ? 8.308 -14.766 -11.282 1.00 59.69 100 GLY A C 1
ATOM 804 O O . GLY A 1 100 ? 7.550 -13.892 -10.850 1.00 59.69 100 GLY A O 1
ATOM 805 N N . PRO A 1 101 ? 9.260 -15.310 -10.505 1.00 63.56 101 PRO A N 1
ATOM 806 C CA . PRO A 1 101 ? 9.459 -14.898 -9.122 1.00 63.56 101 PRO A CA 1
ATOM 807 C C . PRO A 1 101 ? 9.953 -13.449 -9.039 1.00 63.56 101 PRO A C 1
ATOM 809 O O . PRO A 1 101 ? 10.530 -12.909 -9.985 1.00 63.56 101 PRO A O 1
ATOM 812 N N . ALA A 1 102 ? 9.763 -12.826 -7.873 1.00 63.09 102 ALA A N 1
ATOM 813 C CA . ALA A 1 102 ? 10.543 -11.650 -7.511 1.00 63.09 102 ALA A CA 1
ATOM 814 C C . ALA A 1 102 ? 12.034 -11.975 -7.693 1.00 63.09 102 ALA A C 1
ATOM 816 O O . ALA A 1 102 ? 12.486 -13.044 -7.269 1.00 63.09 102 ALA A O 1
ATOM 817 N N . LEU A 1 103 ? 12.800 -11.080 -8.319 1.00 62.38 103 LEU A N 1
ATOM 818 C CA . LEU A 1 103 ? 14.249 -11.223 -8.287 1.00 62.38 103 LEU A CA 1
ATOM 819 C C . LEU A 1 103 ? 14.667 -11.084 -6.822 1.00 62.38 103 LEU A C 1
ATOM 821 O O . LEU A 1 103 ? 14.342 -10.089 -6.170 1.00 62.38 103 LEU A O 1
ATOM 825 N N . ALA A 1 104 ? 15.357 -12.099 -6.291 1.00 55.34 104 ALA A N 1
ATOM 826 C CA . ALA A 1 104 ? 16.044 -11.966 -5.012 1.00 55.34 104 ALA A CA 1
ATOM 827 C C . ALA A 1 104 ? 16.927 -10.713 -5.067 1.00 55.34 104 ALA A C 1
ATOM 829 O O . ALA A 1 104 ? 17.393 -10.372 -6.156 1.00 55.34 104 ALA A O 1
ATOM 830 N N . HIS A 1 105 ? 17.150 -10.047 -3.925 1.00 55.84 105 HIS A N 1
ATOM 831 C CA . HIS A 1 105 ? 18.112 -8.945 -3.817 1.00 55.84 105 HIS A CA 1
ATOM 832 C C . HIS A 1 105 ? 19.394 -9.346 -4.551 1.00 55.84 105 HIS A C 1
ATOM 834 O O . HIS A 1 105 ? 20.192 -10.135 -4.045 1.00 55.84 105 HIS A O 1
ATOM 840 N N . GLN A 1 106 ? 19.573 -8.843 -5.771 1.00 51.06 106 GLN A N 1
ATOM 841 C CA . GLN A 1 106 ? 20.854 -8.946 -6.427 1.00 51.06 106 GLN A CA 1
ATOM 842 C C . GLN A 1 106 ? 21.708 -7.950 -5.669 1.00 51.06 106 GLN A C 1
ATOM 844 O O . GLN A 1 106 ? 21.441 -6.748 -5.697 1.00 51.06 106 GLN A O 1
ATOM 849 N N . VAL A 1 107 ? 22.697 -8.459 -4.937 1.00 52.12 107 VAL A N 1
ATOM 850 C CA . VAL A 1 107 ? 23.838 -7.635 -4.561 1.00 52.12 107 VAL A CA 1
ATOM 851 C C . VAL A 1 107 ? 24.414 -7.186 -5.894 1.00 5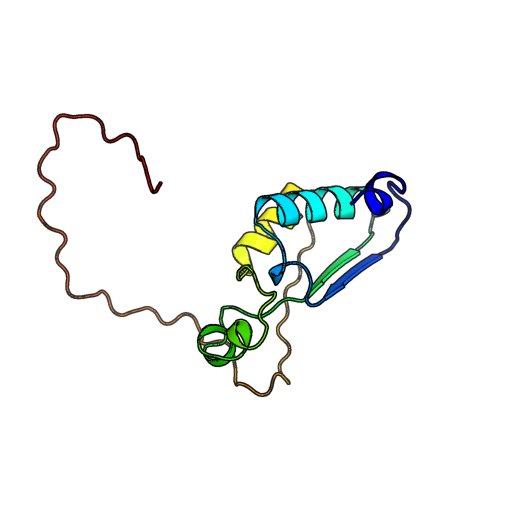2.12 107 VAL A C 1
ATOM 853 O O . VAL A 1 107 ? 25.066 -7.965 -6.589 1.00 52.12 107 VAL A O 1
ATOM 856 N N . LEU A 1 108 ? 24.048 -5.973 -6.314 1.00 54.75 108 LEU A N 1
ATOM 857 C CA . LEU A 1 108 ? 24.667 -5.351 -7.466 1.00 54.75 108 LEU A CA 1
ATOM 858 C C . LEU A 1 108 ? 26.156 -5.356 -7.152 1.00 54.75 108 LEU A C 1
ATOM 860 O O . LEU A 1 108 ? 26.555 -4.906 -6.074 1.00 54.75 108 LEU A O 1
ATOM 864 N N . ALA A 1 109 ? 26.957 -5.934 -8.047 1.00 55.84 109 ALA A N 1
ATOM 865 C CA . ALA A 1 109 ? 28.399 -5.828 -7.924 1.00 55.84 109 ALA A CA 1
ATOM 866 C C . ALA A 1 109 ? 28.725 -4.347 -7.730 1.00 55.84 109 ALA A C 1
ATOM 868 O O . ALA A 1 109 ? 28.152 -3.507 -8.434 1.00 55.84 109 ALA A O 1
ATOM 869 N N . GLU A 1 110 ? 29.585 -4.029 -6.758 1.00 55.16 110 GLU A N 1
ATOM 870 C CA . GLU A 1 110 ? 30.060 -2.661 -6.610 1.00 55.16 110 GLU A CA 1
ATOM 871 C C . GLU A 1 110 ? 30.553 -2.207 -7.979 1.00 55.16 110 GLU A C 1
ATOM 873 O O . GLU A 1 110 ? 31.443 -2.818 -8.580 1.00 55.16 110 GLU A O 1
ATOM 878 N N . LEU A 1 111 ? 29.899 -1.181 -8.522 1.00 59.22 111 LEU A N 1
ATOM 879 C CA . LEU A 1 111 ? 30.370 -0.582 -9.752 1.00 59.22 111 LEU A CA 1
ATOM 880 C C . LEU A 1 111 ? 31.808 -0.113 -9.470 1.00 59.22 111 LEU A C 1
ATOM 882 O O . LEU A 1 111 ? 32.035 0.483 -8.415 1.00 59.22 111 LEU A O 1
ATOM 886 N N . PRO A 1 112 ? 32.778 -0.342 -10.374 1.00 51.16 112 PRO A N 1
ATOM 887 C CA . PRO A 1 112 ? 34.174 0.062 -10.197 1.00 51.16 112 PRO A CA 1
ATOM 888 C C . PRO A 1 112 ? 34.337 1.580 -10.382 1.00 51.16 112 PRO A C 1
ATOM 890 O O . PRO A 1 112 ? 35.211 2.058 -11.098 1.00 51.16 112 PRO A O 1
ATOM 893 N N . ILE A 1 113 ? 33.448 2.356 -9.773 1.00 60.84 113 ILE A N 1
ATOM 894 C CA . ILE A 1 113 ? 33.533 3.797 -9.637 1.00 60.84 113 ILE A CA 1
ATOM 895 C C . ILE A 1 113 ? 34.201 4.060 -8.299 1.00 60.84 113 ILE A C 1
ATOM 897 O O . ILE A 1 113 ? 33.563 4.061 -7.250 1.00 60.84 113 ILE A O 1
ATOM 901 N N . THR A 1 114 ? 35.508 4.304 -8.328 1.00 62.09 114 THR A N 1
ATOM 902 C CA . THR A 1 114 ? 36.139 5.021 -7.225 1.00 62.09 114 THR A CA 1
ATOM 903 C C . THR A 1 114 ? 35.435 6.377 -7.117 1.00 62.09 114 THR A C 1
ATOM 905 O O . THR A 1 114 ? 35.441 7.140 -8.090 1.00 62.09 114 THR A O 1
ATOM 908 N N . PRO A 1 115 ? 34.765 6.693 -5.990 1.00 56.50 115 PRO A N 1
ATOM 909 C CA . PRO A 1 115 ? 34.168 8.008 -5.834 1.00 56.50 115 PRO A CA 1
ATOM 910 C C . PRO A 1 115 ? 35.285 9.049 -5.994 1.00 56.50 115 PRO A C 1
ATOM 912 O O . PRO A 1 115 ? 36.384 8.845 -5.464 1.00 56.50 115 PRO A O 1
ATOM 915 N N . PRO A 1 116 ? 35.060 10.140 -6.750 1.00 61.62 116 PRO A N 1
ATOM 916 C CA . PRO A 1 116 ? 36.067 11.181 -6.879 1.00 61.62 116 PRO A CA 1
ATOM 917 C C . PRO A 1 116 ? 36.458 11.665 -5.475 1.00 61.62 116 PRO A C 1
ATOM 919 O O . PRO A 1 116 ? 35.590 11.724 -4.597 1.00 61.62 116 PRO A O 1
ATOM 922 N N . PRO A 1 117 ? 37.740 12.002 -5.231 1.00 63.19 117 PRO A N 1
ATOM 923 C CA . PRO A 1 117 ? 38.178 12.458 -3.921 1.00 63.19 117 PRO A CA 1
ATOM 924 C C . PRO A 1 117 ? 37.280 13.604 -3.465 1.00 63.19 117 PRO A C 1
ATOM 926 O O . PRO A 1 117 ? 37.064 14.564 -4.215 1.00 63.19 117 PRO A O 1
ATOM 929 N N . VAL A 1 118 ? 36.736 13.479 -2.251 1.00 59.62 118 VAL A N 1
ATOM 930 C CA . VAL A 1 118 ? 35.895 14.506 -1.638 1.00 59.62 118 VAL A CA 1
ATOM 931 C C . VAL A 1 118 ? 36.730 15.780 -1.572 1.00 59.62 118 VAL A C 1
ATOM 933 O O . VAL A 1 118 ? 37.611 15.924 -0.726 1.00 59.62 118 VAL A O 1
ATOM 936 N N . ARG A 1 119 ? 36.498 16.713 -2.500 1.00 58.72 119 ARG A N 1
ATOM 937 C CA . ARG A 1 119 ? 37.005 18.074 -2.345 1.00 58.72 119 ARG A CA 1
ATOM 938 C C . ARG A 1 119 ? 36.337 18.612 -1.090 1.00 58.72 119 ARG A C 1
ATOM 940 O O . ARG A 1 119 ? 35.112 18.571 -1.012 1.00 58.72 119 ARG A O 1
ATOM 947 N N . ASN A 1 120 ? 37.124 19.091 -0.126 1.00 52.03 120 ASN A N 1
ATOM 948 C CA . ASN A 1 120 ? 36.595 19.827 1.019 1.00 52.03 120 ASN A CA 1
ATOM 949 C C . ASN A 1 120 ? 35.789 21.014 0.478 1.00 52.03 120 ASN A C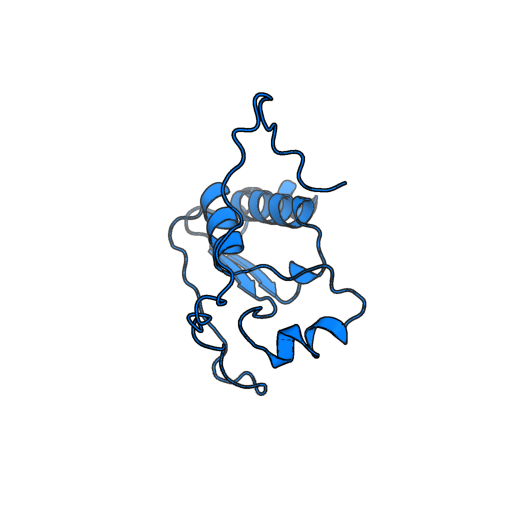 1
ATOM 951 O O . ASN A 1 120 ? 36.342 22.030 0.060 1.00 52.03 120 ASN A O 1
ATOM 955 N N . LEU A 1 121 ? 34.473 20.837 0.392 1.00 54.50 121 LEU A N 1
ATOM 956 C CA . LEU A 1 121 ? 33.545 21.873 -0.010 1.00 54.50 121 LEU A CA 1
ATOM 957 C C . LEU A 1 121 ? 33.324 22.729 1.227 1.00 54.50 121 LEU A C 1
ATOM 959 O O . LEU A 1 121 ? 32.527 22.390 2.096 1.00 54.50 121 LEU A O 1
ATOM 963 N N . ASP A 1 122 ? 34.033 23.850 1.289 1.00 54.69 122 ASP A N 1
ATOM 964 C CA . ASP A 1 122 ? 33.987 24.824 2.386 1.00 54.69 122 ASP A CA 1
ATOM 965 C C . ASP A 1 122 ? 32.653 25.605 2.454 1.00 54.69 122 ASP A C 1
ATOM 967 O O . ASP A 1 122 ? 32.569 26.750 2.898 1.00 54.69 122 ASP A O 1
ATOM 971 N N . ARG A 1 123 ? 31.561 25.014 1.952 1.00 51.12 123 ARG A N 1
ATOM 972 C CA . ARG A 1 123 ? 30.214 25.583 1.964 1.00 51.12 123 ARG A CA 1
ATOM 973 C C . ARG A 1 123 ? 29.198 24.476 2.221 1.00 51.12 123 ARG A C 1
ATOM 975 O O . ARG A 1 123 ? 28.982 23.610 1.380 1.00 51.12 123 ARG A O 1
ATOM 982 N N . ARG A 1 124 ? 28.587 24.551 3.410 1.00 50.09 124 ARG A N 1
ATOM 983 C CA . ARG A 1 124 ? 27.461 23.749 3.920 1.00 50.09 124 ARG A CA 1
ATOM 984 C C . ARG A 1 124 ? 26.561 23.229 2.793 1.00 50.09 124 ARG A C 1
ATOM 986 O O . ARG A 1 124 ? 25.810 24.000 2.197 1.00 50.09 124 ARG A O 1
ATOM 993 N N . ILE A 1 125 ? 26.600 21.925 2.538 1.00 52.34 125 ILE A N 1
ATOM 994 C CA . ILE A 1 125 ? 25.654 21.280 1.627 1.00 52.34 125 ILE A CA 1
ATOM 995 C C . ILE A 1 125 ? 24.321 21.148 2.369 1.00 52.34 125 ILE A C 1
ATOM 997 O O . ILE A 1 125 ? 24.150 20.285 3.225 1.00 52.34 125 ILE A O 1
ATOM 1001 N N . VAL A 1 126 ? 23.372 22.028 2.051 1.00 52.28 126 VAL A N 1
ATOM 1002 C CA . VAL A 1 126 ? 21.950 21.787 2.313 1.00 52.28 126 VAL A CA 1
ATOM 1003 C C . VAL A 1 126 ? 21.463 20.905 1.175 1.00 52.28 126 VAL A C 1
ATOM 1005 O O . VAL A 1 126 ? 21.521 21.307 0.014 1.00 52.28 126 VAL A O 1
ATOM 1008 N N . ASN A 1 127 ? 21.023 19.697 1.508 1.00 38.69 127 ASN A N 1
ATOM 1009 C CA . ASN A 1 127 ? 20.514 18.717 0.562 1.00 38.69 127 ASN A CA 1
ATOM 1010 C C . ASN A 1 127 ? 19.241 19.262 -0.126 1.00 38.69 127 ASN A C 1
ATOM 1012 O O . ASN A 1 127 ? 18.133 19.088 0.372 1.00 38.69 127 ASN A O 1
ATOM 1016 N N . ARG A 1 128 ? 19.389 19.992 -1.241 1.00 47.34 128 ARG A N 1
ATOM 1017 C CA . ARG A 1 128 ? 18.293 20.325 -2.166 1.00 47.34 128 ARG A CA 1
ATOM 1018 C C . ARG A 1 128 ? 18.258 19.257 -3.250 1.00 47.34 128 ARG A C 1
ATOM 1020 O O . ARG A 1 128 ? 18.787 19.464 -4.339 1.00 47.34 128 ARG A O 1
ATOM 1027 N N . LEU A 1 129 ? 17.674 18.107 -2.941 1.00 40.16 129 LEU A N 1
ATOM 1028 C CA . LEU A 1 129 ? 17.399 17.095 -3.954 1.00 40.16 129 LEU A CA 1
ATOM 1029 C C . LEU A 1 129 ? 16.060 17.410 -4.631 1.00 40.16 129 LEU A C 1
ATOM 1031 O O . LEU A 1 129 ? 15.018 17.375 -3.988 1.00 40.16 129 LEU A O 1
ATOM 1035 N N . TYR A 1 130 ? 16.187 17.719 -5.926 1.00 36.22 130 TYR A N 1
ATOM 1036 C CA . TYR A 1 130 ? 15.214 17.699 -7.025 1.00 36.22 130 TYR A CA 1
ATOM 1037 C C . TYR A 1 130 ? 14.020 18.676 -6.968 1.00 36.22 130 TYR A C 1
ATOM 1039 O O . TYR A 1 130 ? 13.124 18.572 -6.137 1.00 36.22 130 TYR A O 1
ATOM 1047 N N . ARG A 1 131 ? 14.044 19.641 -7.902 1.00 39.16 131 ARG A N 1
ATOM 1048 C CA . ARG A 1 131 ? 12.848 20.301 -8.447 1.00 39.16 131 ARG A CA 1
ATOM 1049 C C . ARG A 1 131 ? 12.259 19.429 -9.543 1.00 39.16 131 ARG A C 1
ATOM 1051 O O . ARG A 1 131 ? 13.078 18.767 -10.221 1.00 39.16 131 ARG A O 1
#

Secondary structure (DSSP, 8-state):
-HHHHHSTT-EEEEEEES-GGGS-HHHHHHHHHHHHHHEEEEEEEEEE---TT-HHIIIIIHHHSTT------HHHHHHHHHHTT---------TT-TT-PPPP---PPPPS-PPPP-----S--------

Foldseek 3Di:
DVVLQVQFQNALEDEDAAPCQLDDPVVSLVVLLSNLRNHHVNRYYHYHHQAPLQVCCVPPDQVVDPSGDDDDYPVNVVVSNVVSPDDDDDDDDDPPPPSDDRPDPDPPPPDPDPDPPPDPPVDDDDPPPDD

Radius of gyration: 19.36 Å; chains: 1; bounding box: 56×44×37 Å